Protein AF-A0A850RK07-F1 (afdb_monomer_lite)

Radius of gyration: 17.64 Å; chains: 1; bounding box: 39×20×50 Å

Organism: NCBI:txid504901

InterPro domains:
  IPR001959 Probable transposase, IS891/IS1136/IS1341 [PF01385] (1-90)

pLDDT: mean 90.67, std 5.98, range [64.75, 97.75]

Secondary structure (DSSP, 8-state):
-EE-TTS-EEPPPHHHHHHHHHHHHHHHHHHTSPTT-HHHHHHHHHHHHHHHHHHHHHHHHHHHHHHHHHHH-S--------HHHHHHSTTTHHHHHHHT--

Sequence (102 aa):
LATLSSGEVIPANPALKKNLKRLKRRQRNLSRKMKGSRRRAKAKLRVARLHQRIRNQRQAVLHELSDQLTRTYQVITLEDLNVTGMTKNRRLARAVSDAGFG

Foldseek 3Di:
DDQDPVRDDDDFDPVLVVLVVVLVVLVVVLVPDDPPDPVNVVSVVVNVVSVVVSVVSLVVVVVVVVVVCVVPDPDDDDDDDPLVVQCPPPVRVVVSVSNPVD

Structure (mmCIF, N/CA/C/O backbone):
data_AF-A0A850RK07-F1
#
_entry.id   AF-A0A850RK07-F1
#
loop_
_atom_site.group_PDB
_atom_site.id
_atom_site.type_symbol
_atom_site.label_atom_id
_atom_site.label_alt_id
_atom_site.label_comp_id
_atom_site.label_asym_id
_atom_site.label_entity_id
_atom_site.label_seq_id
_atom_site.pdbx_PDB_ins_code
_atom_site.Cartn_x
_atom_site.Cartn_y
_atom_site.Cartn_z
_atom_site.occupancy
_atom_site.B_iso_or_equiv
_atom_site.auth_seq_id
_atom_site.auth_comp_id
_atom_site.auth_asym_id
_atom_site.auth_atom_id
_atom_site.pdbx_PDB_model_num
ATOM 1 N N . LEU A 1 1 ? -5.707 3.550 11.670 1.00 79.06 1 LEU A N 1
ATOM 2 C CA . LEU A 1 1 ? -5.754 2.113 11.340 1.00 79.06 1 LEU A CA 1
ATOM 3 C C . LEU A 1 1 ? -6.952 1.519 12.052 1.00 79.06 1 LEU A C 1
ATOM 5 O O . LEU A 1 1 ? -7.813 1.016 11.354 1.00 79.06 1 LEU A O 1
ATOM 9 N N . ALA A 1 2 ? -7.089 1.744 13.360 1.00 82.81 2 ALA A N 1
ATOM 10 C CA . ALA A 1 2 ? -8.357 1.610 14.078 1.00 82.81 2 ALA A CA 1
ATOM 11 C C . ALA A 1 2 ? -8.597 2.837 14.974 1.00 82.81 2 ALA A C 1
ATOM 13 O O . ALA A 1 2 ? -7.637 3.532 15.316 1.00 82.81 2 ALA A O 1
ATOM 14 N N . THR A 1 3 ? -9.856 3.087 15.321 1.00 85.62 3 THR A N 1
ATOM 15 C CA . THR A 1 3 ? -10.252 3.999 16.399 1.00 85.62 3 THR A CA 1
ATOM 16 C C . THR A 1 3 ? -11.076 3.178 17.378 1.00 85.62 3 THR A C 1
ATOM 18 O O . THR A 1 3 ? -11.999 2.487 16.952 1.00 85.62 3 THR A O 1
ATOM 21 N N . LEU A 1 4 ? -10.707 3.194 18.654 1.00 88.19 4 LEU A N 1
ATOM 22 C CA . LEU A 1 4 ? -11.375 2.416 19.694 1.00 88.19 4 LEU A CA 1
ATOM 23 C C . LEU A 1 4 ? -12.485 3.238 20.353 1.00 88.19 4 LEU A C 1
ATOM 25 O O . LEU A 1 4 ? -12.465 4.468 20.313 1.00 88.19 4 LEU A O 1
ATOM 29 N N . SER A 1 5 ? -13.427 2.562 21.013 1.00 85.56 5 SER A N 1
ATOM 30 C CA . SER A 1 5 ? -14.491 3.213 21.795 1.00 85.56 5 SER A CA 1
ATOM 31 C C . SER A 1 5 ? -13.952 4.073 22.945 1.00 85.56 5 SER A C 1
ATOM 33 O O . SER A 1 5 ? -14.625 4.998 23.385 1.00 85.56 5 SER A O 1
ATOM 35 N N . SER A 1 6 ? -12.715 3.824 23.388 1.00 86.56 6 SER A N 1
ATOM 36 C CA . SER A 1 6 ? -11.975 4.661 24.340 1.00 86.56 6 SER A CA 1
ATOM 37 C C . SER A 1 6 ? -11.527 6.015 23.768 1.00 86.56 6 SER A C 1
ATOM 39 O O . SER A 1 6 ? -10.993 6.840 24.505 1.00 86.56 6 SER A O 1
ATOM 41 N N . GLY A 1 7 ? -11.693 6.245 22.462 1.00 86.88 7 GLY A N 1
ATOM 42 C CA . GLY A 1 7 ? -11.180 7.418 21.751 1.00 86.88 7 GLY A CA 1
ATOM 43 C C . GLY A 1 7 ? -9.726 7.280 21.285 1.00 86.88 7 GLY A C 1
ATOM 44 O O . GLY A 1 7 ? -9.209 8.175 20.615 1.00 86.88 7 GLY A O 1
ATOM 45 N N . GLU A 1 8 ? -9.056 6.165 21.591 1.00 88.06 8 GLU A N 1
ATOM 46 C CA . GLU A 1 8 ? -7.693 5.908 21.128 1.00 88.06 8 GLU A CA 1
ATOM 47 C C . GLU A 1 8 ? -7.655 5.697 19.608 1.00 88.06 8 GLU A C 1
ATOM 49 O O . GLU A 1 8 ? -8.397 4.887 19.048 1.00 88.06 8 GLU A O 1
ATOM 54 N N . VAL A 1 9 ? -6.748 6.408 18.931 1.00 87.94 9 VAL A N 1
ATOM 55 C CA . VAL A 1 9 ? -6.520 6.273 17.489 1.00 87.94 9 VAL A CA 1
ATOM 56 C C . VAL A 1 9 ? -5.211 5.539 17.254 1.00 87.94 9 VAL A C 1
ATOM 58 O O . VAL A 1 9 ? -4.129 6.085 17.462 1.00 87.94 9 VAL A O 1
ATOM 61 N N . ILE A 1 10 ? -5.300 4.330 16.711 1.00 84.62 10 ILE A N 1
ATOM 62 C CA . ILE A 1 10 ? -4.132 3.532 16.344 1.00 84.62 10 ILE A CA 1
ATOM 63 C C . ILE A 1 10 ? -3.664 3.983 14.956 1.00 84.62 10 ILE A C 1
ATOM 65 O O . ILE A 1 10 ? -4.378 3.772 13.965 1.00 84.62 10 ILE A O 1
ATOM 69 N N . PRO A 1 11 ? -2.490 4.625 14.819 1.00 80.19 11 PRO A N 1
ATOM 70 C CA . PRO A 1 11 ? -2.066 5.216 13.558 1.00 80.19 11 PRO A CA 1
ATOM 71 C C . PRO A 1 11 ? -1.639 4.155 12.539 1.00 80.19 11 PRO A C 1
ATOM 73 O O . PRO A 1 11 ? -1.271 3.031 12.864 1.00 80.19 11 PRO A O 1
ATOM 76 N N . ALA A 1 12 ? -1.658 4.524 11.258 1.0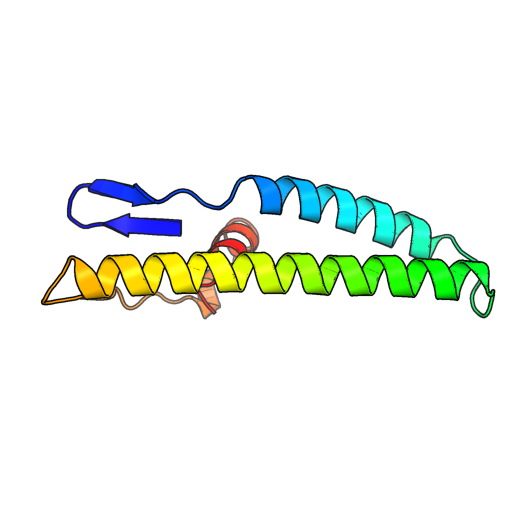0 74.94 12 ALA A N 1
ATOM 77 C CA . ALA A 1 12 ? -1.098 3.666 10.220 1.00 74.94 12 ALA A CA 1
ATOM 78 C C . ALA A 1 12 ? 0.434 3.743 10.184 1.00 74.94 12 ALA A C 1
ATOM 80 O O . ALA A 1 12 ? 1.016 4.807 10.396 1.00 74.94 12 ALA A O 1
ATOM 81 N N . ASN A 1 13 ? 1.092 2.634 9.834 1.00 78.31 13 ASN A N 1
ATOM 82 C CA . ASN A 1 13 ? 2.552 2.563 9.822 1.00 78.31 13 ASN A CA 1
ATOM 83 C C . ASN A 1 13 ? 3.171 3.605 8.851 1.00 78.31 13 ASN A C 1
ATOM 85 O O . ASN A 1 13 ? 3.000 3.496 7.627 1.00 78.31 13 ASN A O 1
ATOM 89 N N . PRO A 1 14 ? 3.959 4.584 9.343 1.00 75.50 14 PRO A N 1
ATOM 90 C CA . PRO A 1 14 ? 4.493 5.673 8.520 1.00 75.50 14 PRO A CA 1
ATOM 91 C C . PRO A 1 14 ? 5.459 5.192 7.424 1.00 75.50 14 PRO A C 1
ATOM 93 O O . PRO A 1 14 ? 5.592 5.829 6.367 1.00 75.50 14 PRO A O 1
ATOM 96 N N . ALA A 1 15 ? 6.107 4.036 7.60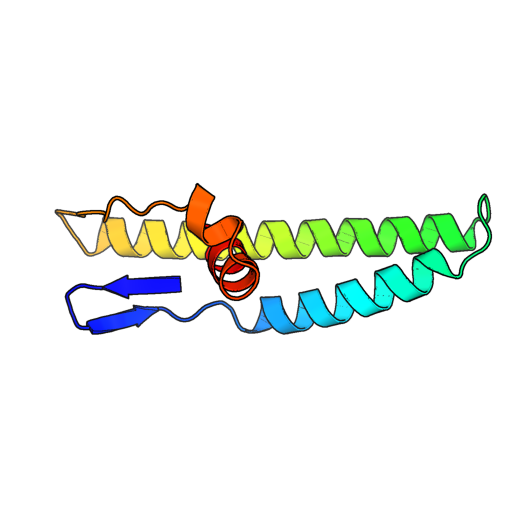7 1.00 83.44 15 ALA A N 1
ATOM 97 C CA . ALA A 1 15 ? 7.008 3.474 6.606 1.00 83.44 15 ALA A CA 1
ATOM 98 C C . ALA A 1 15 ? 6.273 2.975 5.343 1.00 83.44 15 ALA A C 1
ATOM 100 O O . ALA A 1 15 ? 6.879 2.966 4.261 1.00 83.44 15 ALA A O 1
ATOM 101 N N . LEU A 1 16 ? 4.966 2.687 5.416 1.00 86.56 16 LEU A N 1
ATOM 102 C CA . LEU A 1 16 ? 4.147 2.356 4.245 1.00 86.56 16 LEU A CA 1
ATOM 103 C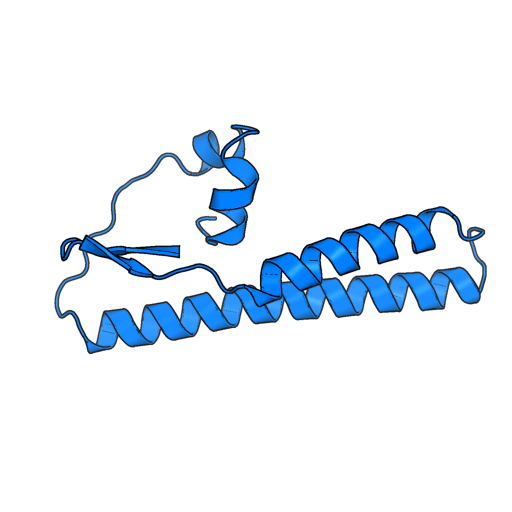 C . LEU A 1 16 ? 4.136 3.513 3.232 1.00 86.56 16 LEU A C 1
ATOM 105 O O . LEU A 1 16 ? 4.440 3.316 2.051 1.00 86.56 16 LEU A O 1
ATOM 109 N N . LYS A 1 17 ? 3.912 4.752 3.691 1.00 87.00 17 LYS A N 1
ATOM 110 C CA . LYS A 1 17 ? 3.895 5.958 2.837 1.00 87.00 17 LYS A CA 1
ATOM 111 C C . LYS A 1 17 ? 5.230 6.163 2.112 1.00 87.00 17 LYS A C 1
ATOM 113 O O . LYS A 1 17 ? 5.261 6.497 0.922 1.00 87.00 17 LYS A O 1
ATOM 118 N N . LYS A 1 18 ? 6.353 5.918 2.799 1.00 91.12 18 LYS A N 1
ATOM 119 C CA . LYS A 1 18 ? 7.706 5.985 2.214 1.00 91.12 18 LYS A CA 1
ATOM 120 C C . LYS A 1 18 ? 7.902 4.917 1.134 1.00 91.12 18 LYS A C 1
ATOM 122 O O . LYS A 1 18 ? 8.421 5.220 0.055 1.00 91.12 18 LYS A O 1
ATOM 127 N N . ASN A 1 19 ? 7.454 3.688 1.386 1.00 92.69 19 ASN A N 1
ATOM 128 C CA . ASN A 1 19 ? 7.549 2.586 0.430 1.00 92.69 19 ASN A CA 1
ATOM 129 C C . ASN A 1 19 ? 6.650 2.794 -0.798 1.00 92.69 19 ASN A C 1
ATOM 131 O O . ASN A 1 19 ? 7.110 2.564 -1.916 1.00 92.69 19 ASN A O 1
ATOM 135 N N . LEU A 1 20 ? 5.447 3.349 -0.639 1.00 91.75 20 LEU A N 1
ATOM 136 C CA . LEU A 1 20 ? 4.569 3.719 -1.757 1.00 91.75 20 LEU A CA 1
ATOM 137 C C . LEU A 1 20 ? 5.187 4.807 -2.652 1.00 91.75 20 LEU A C 1
ATOM 139 O O . LEU A 1 20 ? 5.169 4.693 -3.881 1.00 91.75 20 LEU A O 1
ATOM 143 N N . LYS A 1 21 ? 5.818 5.837 -2.065 1.00 94.25 21 LYS A N 1
ATOM 144 C CA . LYS A 1 21 ? 6.574 6.846 -2.836 1.00 94.25 21 LYS A CA 1
ATOM 145 C C . LYS A 1 21 ? 7.710 6.199 -3.639 1.00 94.25 21 LYS A C 1
ATOM 147 O O . LYS A 1 21 ? 7.892 6.509 -4.820 1.00 94.25 21 LYS A O 1
ATOM 152 N N . ARG A 1 22 ? 8.459 5.274 -3.025 1.00 95.94 22 ARG A N 1
ATOM 153 C CA . ARG A 1 22 ? 9.520 4.503 -3.700 1.00 95.94 22 ARG A CA 1
ATOM 154 C C . ARG A 1 22 ? 8.956 3.630 -4.821 1.00 95.94 22 ARG A C 1
ATOM 156 O O . ARG A 1 22 ? 9.555 3.577 -5.894 1.00 95.94 22 ARG A O 1
ATOM 163 N N . LEU A 1 23 ? 7.800 3.003 -4.607 1.00 96.38 23 LEU A N 1
ATOM 164 C CA . LEU A 1 23 ? 7.131 2.159 -5.592 1.00 96.38 23 LEU A CA 1
ATOM 165 C C . LEU A 1 23 ? 6.756 2.958 -6.837 1.00 96.38 23 LEU A C 1
ATOM 167 O O . LEU A 1 23 ? 7.138 2.568 -7.939 1.00 96.38 23 LEU A O 1
ATOM 171 N N . LYS A 1 24 ? 6.138 4.134 -6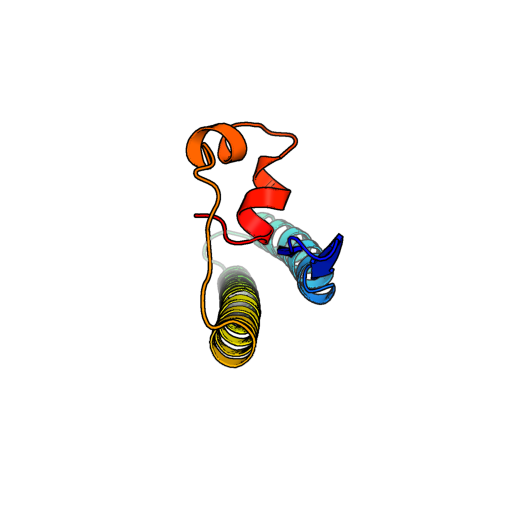.661 1.00 96.44 24 LYS A N 1
ATOM 172 C CA . LYS A 1 24 ? 5.810 5.050 -7.765 1.00 96.44 24 LYS A CA 1
ATOM 173 C C . LYS A 1 24 ? 7.046 5.407 -8.596 1.00 96.44 24 LYS A C 1
ATOM 175 O O . LYS A 1 24 ? 7.009 5.370 -9.824 1.00 96.44 24 LYS A O 1
ATOM 180 N N . ARG A 1 25 ? 8.172 5.719 -7.941 1.00 97.62 25 ARG A N 1
ATOM 181 C CA . ARG A 1 25 ? 9.444 6.023 -8.627 1.00 97.62 25 ARG A CA 1
ATOM 182 C C . ARG A 1 25 ? 9.987 4.812 -9.394 1.00 97.62 25 ARG A C 1
ATOM 184 O O . ARG A 1 25 ? 10.399 4.961 -10.543 1.00 97.62 25 ARG A O 1
ATOM 191 N N . ARG A 1 26 ? 9.964 3.616 -8.795 1.00 97.00 26 ARG A N 1
ATOM 192 C CA . ARG A 1 26 ? 10.448 2.381 -9.438 1.00 97.00 26 ARG A CA 1
ATOM 193 C C . ARG A 1 26 ? 9.575 1.949 -10.614 1.00 97.00 26 ARG A C 1
ATOM 195 O O . ARG A 1 26 ? 10.129 1.544 -11.630 1.00 97.00 26 ARG A O 1
ATOM 202 N N . GLN A 1 27 ? 8.254 2.096 -10.522 1.00 97.12 27 GLN A N 1
ATOM 203 C CA . GLN A 1 27 ? 7.350 1.829 -11.643 1.00 97.12 27 GLN A CA 1
ATOM 204 C C . GLN A 1 27 ? 7.599 2.784 -12.819 1.00 97.12 27 GLN A C 1
ATOM 206 O O . GLN A 1 27 ? 7.741 2.319 -13.946 1.00 97.12 27 GLN A O 1
ATOM 211 N N . ARG A 1 28 ? 7.774 4.092 -12.569 1.00 97.75 28 ARG A N 1
ATOM 212 C CA . ARG A 1 28 ? 8.172 5.060 -13.616 1.00 97.75 28 ARG A CA 1
ATOM 213 C C . ARG A 1 28 ? 9.524 4.725 -14.250 1.00 97.75 28 ARG A C 1
ATOM 215 O O . ARG A 1 28 ? 9.730 4.935 -15.438 1.00 97.75 28 ARG A O 1
ATOM 222 N N . ASN A 1 29 ? 10.479 4.237 -13.459 1.00 96.69 29 ASN A N 1
ATOM 223 C CA . ASN A 1 29 ? 11.774 3.804 -13.984 1.00 96.69 29 ASN A CA 1
ATOM 224 C C . ASN A 1 29 ? 11.635 2.538 -14.848 1.00 96.69 29 ASN A C 1
ATOM 226 O O . ASN A 1 29 ? 12.286 2.439 -15.881 1.00 96.69 29 ASN A O 1
ATOM 230 N N . LEU A 1 30 ? 10.781 1.592 -14.445 1.00 97.25 30 LEU A N 1
ATOM 231 C CA . LEU A 1 30 ? 10.487 0.375 -15.201 1.00 97.25 30 LEU A CA 1
ATOM 232 C C . LEU A 1 30 ? 9.798 0.680 -16.537 1.00 97.25 30 LEU A C 1
ATOM 234 O O . LEU A 1 30 ? 10.194 0.104 -17.550 1.00 97.25 30 LEU A O 1
ATOM 238 N N . SER A 1 31 ? 8.799 1.570 -16.551 1.00 96.50 31 SER A N 1
ATOM 239 C CA . SER A 1 31 ? 8.025 1.881 -17.760 1.00 96.50 31 SER A CA 1
ATOM 240 C C . SER A 1 31 ? 8.897 2.455 -18.877 1.00 96.50 31 SER A C 1
ATOM 242 O O . SER A 1 31 ? 8.716 2.081 -20.031 1.00 96.50 31 SER A O 1
ATOM 244 N N . ARG A 1 32 ? 9.901 3.266 -18.521 1.00 96.50 32 ARG A N 1
ATOM 245 C CA . ARG A 1 32 ? 10.856 3.886 -19.455 1.00 96.50 32 ARG A CA 1
ATOM 246 C C . ARG A 1 32 ? 11.931 2.942 -20.005 1.00 96.50 32 ARG A C 1
ATOM 248 O O . ARG A 1 32 ? 12.717 3.353 -20.847 1.00 96.50 32 ARG A O 1
ATOM 255 N N . LYS A 1 33 ? 12.041 1.702 -19.516 1.00 95.94 33 LYS A N 1
ATOM 256 C CA . LYS A 1 33 ? 13.064 0.757 -20.001 1.00 95.94 33 LYS A CA 1
ATOM 257 C C . LYS A 1 33 ? 12.589 -0.002 -21.230 1.00 95.94 33 LYS A C 1
ATOM 259 O O . LYS A 1 33 ? 11.461 -0.486 -21.244 1.00 95.94 33 LYS A O 1
ATOM 264 N N . MET A 1 34 ? 13.490 -0.229 -22.183 1.00 96.88 34 MET A N 1
ATOM 265 C CA . MET A 1 34 ? 13.232 -1.040 -23.377 1.00 96.88 34 MET A CA 1
ATOM 266 C C . MET A 1 34 ? 12.681 -2.428 -23.018 1.00 96.88 34 MET A C 1
ATOM 268 O O . MET A 1 34 ? 13.245 -3.124 -22.159 1.00 96.88 34 MET A O 1
ATOM 272 N N . LYS A 1 35 ? 11.566 -2.817 -23.654 1.00 94.62 35 LYS A N 1
ATOM 273 C CA . LYS A 1 35 ? 10.963 -4.156 -23.531 1.00 94.62 35 LYS A CA 1
ATOM 274 C C . LYS A 1 35 ? 11.991 -5.233 -23.929 1.00 94.62 35 LYS A C 1
ATOM 276 O O . LYS A 1 35 ? 12.892 -4.961 -24.707 1.00 94.62 35 LYS A O 1
ATOM 281 N N . GLY A 1 36 ? 11.947 -6.405 -23.294 1.00 93.81 36 GLY A N 1
ATOM 282 C CA . GLY A 1 36 ? 12.911 -7.497 -23.532 1.00 93.81 36 GLY A CA 1
ATOM 283 C C . GLY A 1 36 ? 14.329 -7.297 -22.967 1.00 93.81 36 GLY A C 1
ATOM 284 O O . GLY A 1 36 ? 15.034 -8.269 -22.724 1.00 93.81 36 GLY A O 1
ATOM 285 N N . SER A 1 37 ? 14.759 -6.067 -22.663 1.00 96.94 37 SER A N 1
ATOM 286 C CA . SER A 1 37 ? 16.128 -5.836 -22.178 1.00 96.94 37 SER A CA 1
ATOM 287 C C . SER A 1 37 ? 16.412 -6.454 -20.796 1.00 96.94 37 SER A C 1
ATOM 289 O O . SER A 1 37 ? 15.601 -6.366 -19.865 1.00 96.94 37 SER A O 1
ATOM 291 N N . ARG A 1 38 ? 17.645 -6.950 -20.592 1.00 97.06 38 ARG A N 1
ATOM 292 C CA . ARG A 1 38 ? 18.143 -7.418 -19.277 1.00 97.06 38 ARG A CA 1
ATOM 293 C C . ARG A 1 38 ? 17.980 -6.352 -18.180 1.00 97.06 38 ARG A C 1
ATOM 295 O O . ARG A 1 38 ? 17.653 -6.654 -17.031 1.00 97.06 38 ARG A O 1
ATOM 302 N N . ARG A 1 39 ? 18.149 -5.068 -18.529 1.00 95.94 39 ARG A N 1
ATOM 303 C CA . ARG A 1 39 ? 17.954 -3.932 -17.606 1.00 95.94 39 ARG A CA 1
ATOM 304 C C . ARG A 1 39 ? 16.493 -3.797 -17.160 1.00 95.94 39 ARG A C 1
ATOM 306 O O . ARG A 1 39 ? 16.256 -3.455 -15.996 1.00 95.94 39 ARG A O 1
ATOM 313 N N . ARG A 1 40 ? 15.519 -4.056 -18.044 1.00 97.25 40 ARG A N 1
ATOM 314 C CA . ARG A 1 40 ? 14.086 -4.063 -17.704 1.00 97.25 40 ARG A CA 1
ATOM 315 C C . ARG A 1 40 ? 13.740 -5.235 -16.793 1.00 97.25 40 ARG A C 1
ATOM 317 O O . ARG A 1 40 ? 13.063 -5.007 -15.794 1.00 97.25 40 ARG A O 1
ATOM 324 N N . ALA A 1 41 ? 14.271 -6.431 -17.053 1.00 97.50 41 ALA A N 1
ATOM 325 C CA . ALA A 1 41 ? 14.090 -7.591 -16.173 1.00 97.50 41 ALA A CA 1
ATOM 326 C C . ALA A 1 41 ? 14.562 -7.297 -14.733 1.00 97.50 41 ALA A C 1
ATOM 328 O O . ALA A 1 41 ? 13.791 -7.432 -13.780 1.00 97.50 41 ALA A O 1
ATOM 329 N N . LYS A 1 42 ? 15.772 -6.734 -14.571 1.00 97.19 42 LYS A N 1
ATOM 330 C CA . LYS A 1 42 ? 16.291 -6.288 -13.260 1.00 97.19 42 LYS A CA 1
ATOM 331 C C . LYS A 1 42 ? 15.412 -5.220 -12.590 1.00 97.19 42 LYS A C 1
ATOM 333 O O . LYS A 1 42 ? 15.351 -5.137 -11.363 1.00 97.19 42 LYS A O 1
ATOM 338 N N . ALA A 1 43 ? 14.766 -4.341 -13.357 1.00 97.19 43 ALA A N 1
ATOM 339 C CA . ALA A 1 43 ? 13.849 -3.340 -12.806 1.00 97.19 43 ALA A CA 1
ATOM 340 C C . ALA A 1 43 ? 12.506 -3.951 -12.376 1.00 97.19 43 ALA A C 1
ATOM 342 O O . ALA A 1 43 ? 12.007 -3.596 -11.308 1.00 97.19 43 ALA A O 1
ATOM 343 N N . LYS A 1 44 ? 11.967 -4.904 -13.149 1.00 97.62 44 LYS A N 1
ATOM 344 C CA . LYS A 1 44 ? 10.737 -5.641 -12.820 1.00 97.62 44 LYS A CA 1
ATOM 345 C C . LYS A 1 44 ? 10.898 -6.378 -11.491 1.00 97.62 44 LYS A C 1
ATOM 347 O O . LYS A 1 44 ? 10.064 -6.218 -10.606 1.00 97.62 44 LYS A O 1
ATOM 352 N N . LEU A 1 45 ? 12.030 -7.057 -11.294 1.00 97.75 45 LEU A N 1
ATOM 353 C CA . LEU A 1 45 ? 12.349 -7.732 -10.032 1.00 97.75 45 LEU A CA 1
ATOM 354 C C . LEU A 1 45 ? 12.404 -6.760 -8.839 1.00 97.75 45 LEU A C 1
ATOM 356 O O . LEU A 1 45 ? 11.871 -7.044 -7.769 1.00 97.75 45 LEU A O 1
ATOM 360 N N . ARG A 1 46 ? 13.000 -5.572 -9.016 1.00 97.06 46 ARG A N 1
ATOM 361 C CA . ARG A 1 46 ? 13.047 -4.531 -7.970 1.00 97.06 46 ARG A CA 1
ATOM 362 C C . ARG A 1 46 ? 11.671 -3.967 -7.608 1.00 97.06 46 ARG A C 1
ATOM 364 O O . ARG A 1 46 ? 11.493 -3.520 -6.471 1.00 97.06 46 ARG A O 1
ATOM 371 N N . VAL A 1 47 ? 10.738 -3.934 -8.559 1.00 97.75 47 VAL A N 1
ATOM 372 C CA . VAL A 1 47 ? 9.337 -3.562 -8.321 1.00 97.75 47 VAL A CA 1
ATOM 373 C C . VAL A 1 47 ? 8.626 -4.684 -7.564 1.00 97.75 47 VAL A C 1
ATOM 375 O O . VAL A 1 47 ? 8.061 -4.411 -6.510 1.00 97.75 47 VAL A O 1
ATOM 378 N N . ALA A 1 48 ? 8.746 -5.935 -8.018 1.00 97.62 48 ALA A N 1
ATOM 379 C CA . ALA A 1 48 ? 8.139 -7.100 -7.367 1.00 97.62 48 ALA A CA 1
ATOM 380 C C . ALA A 1 48 ? 8.575 -7.249 -5.899 1.00 97.62 48 ALA A C 1
ATOM 382 O O . ALA A 1 48 ? 7.734 -7.323 -5.007 1.00 97.62 48 ALA A O 1
ATOM 383 N N . ARG A 1 49 ? 9.882 -7.158 -5.615 1.00 97.69 49 ARG A N 1
ATOM 384 C CA . ARG A 1 49 ? 10.410 -7.189 -4.237 1.00 97.69 49 ARG A CA 1
ATOM 385 C C . ARG A 1 49 ? 9.834 -6.081 -3.352 1.00 97.69 49 ARG A C 1
ATOM 387 O O . ARG A 1 49 ? 9.632 -6.281 -2.159 1.00 97.69 49 ARG A O 1
ATOM 394 N N . LEU A 1 50 ? 9.587 -4.897 -3.916 1.00 96.56 50 LEU A N 1
ATOM 395 C CA . LEU A 1 50 ? 8.999 -3.796 -3.154 1.00 96.56 50 LEU A CA 1
ATOM 396 C C . LEU A 1 50 ? 7.502 -4.007 -2.904 1.00 96.56 50 LEU A C 1
ATOM 398 O O . LEU A 1 50 ? 7.044 -3.678 -1.815 1.00 96.56 50 LEU A O 1
ATOM 402 N N . HIS A 1 51 ? 6.767 -4.577 -3.863 1.00 95.44 51 HIS A N 1
ATOM 403 C CA . HIS A 1 51 ? 5.386 -5.011 -3.635 1.00 95.44 51 HIS A CA 1
ATOM 404 C C . HIS A 1 51 ? 5.311 -6.038 -2.504 1.00 95.44 51 HIS A C 1
ATOM 406 O O . HIS A 1 51 ? 4.524 -5.841 -1.583 1.00 95.44 51 HIS A O 1
ATOM 412 N N . GLN A 1 52 ? 6.180 -7.056 -2.514 1.00 95.75 52 GLN A N 1
ATOM 413 C CA . GLN A 1 52 ? 6.233 -8.049 -1.438 1.00 95.75 52 GLN A CA 1
ATOM 414 C C . GLN A 1 52 ? 6.488 -7.393 -0.078 1.00 95.75 52 GLN A C 1
ATOM 416 O O . GLN A 1 52 ? 5.775 -7.656 0.883 1.00 95.75 52 GLN A O 1
ATOM 421 N N . ARG A 1 53 ? 7.459 -6.474 -0.001 1.00 94.06 53 ARG A N 1
ATOM 422 C CA . ARG A 1 53 ? 7.758 -5.757 1.246 1.00 94.06 53 ARG A CA 1
ATOM 423 C C . ARG A 1 53 ? 6.568 -4.938 1.752 1.00 94.06 53 ARG A C 1
ATOM 425 O O . ARG A 1 53 ? 6.328 -4.913 2.951 1.00 94.06 53 ARG A O 1
ATOM 432 N N . ILE A 1 54 ? 5.839 -4.269 0.856 1.00 92.00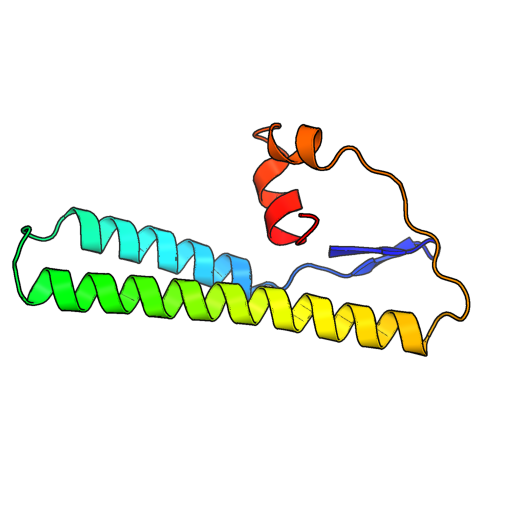 54 ILE A N 1
ATOM 433 C CA . ILE A 1 54 ? 4.634 -3.504 1.210 1.00 92.00 54 ILE A CA 1
ATOM 434 C C . ILE A 1 54 ? 3.535 -4.434 1.731 1.00 92.00 54 ILE A C 1
ATOM 436 O O . ILE A 1 54 ? 2.929 -4.123 2.751 1.00 92.00 54 ILE A O 1
ATOM 440 N N . ARG A 1 55 ? 3.305 -5.574 1.067 1.00 90.88 55 ARG A N 1
ATOM 441 C CA . ARG A 1 55 ? 2.327 -6.579 1.503 1.00 90.88 55 ARG A CA 1
ATOM 442 C C . ARG A 1 55 ? 2.661 -7.106 2.898 1.00 90.88 55 ARG A C 1
ATOM 444 O O . ARG A 1 55 ? 1.815 -7.021 3.779 1.00 90.88 55 ARG A O 1
ATOM 451 N N . ASN A 1 56 ? 3.897 -7.560 3.111 1.00 91.44 56 ASN A N 1
ATOM 452 C CA . ASN A 1 56 ? 4.339 -8.083 4.407 1.00 91.44 56 ASN A CA 1
ATOM 453 C C . ASN A 1 56 ? 4.200 -7.030 5.511 1.00 91.44 56 ASN A C 1
ATOM 455 O O . ASN A 1 56 ? 3.774 -7.344 6.612 1.00 91.44 56 ASN A O 1
ATOM 459 N N . GLN A 1 57 ? 4.521 -5.768 5.211 1.00 88.94 57 GLN A N 1
ATOM 460 C CA . GLN A 1 57 ? 4.385 -4.682 6.175 1.00 88.94 57 GLN A CA 1
ATOM 461 C C . GLN A 1 57 ? 2.924 -4.408 6.554 1.00 88.94 57 GLN A C 1
ATOM 463 O O . GLN A 1 57 ? 2.652 -4.140 7.717 1.00 88.94 57 GLN A O 1
ATOM 468 N N . ARG A 1 58 ? 1.991 -4.466 5.595 1.00 87.75 58 ARG A N 1
ATOM 469 C CA . ARG A 1 58 ? 0.555 -4.334 5.887 1.00 87.75 58 ARG A CA 1
ATOM 470 C C . ARG A 1 58 ? 0.061 -5.492 6.753 1.00 87.75 58 ARG A C 1
ATOM 472 O O . ARG A 1 58 ? -0.601 -5.250 7.750 1.00 87.75 58 ARG A O 1
ATOM 479 N N . GLN A 1 59 ? 0.438 -6.722 6.406 1.00 88.94 59 GLN A N 1
ATOM 480 C CA . GLN A 1 59 ? 0.035 -7.913 7.154 1.00 88.94 59 GLN A CA 1
ATOM 481 C C . GLN A 1 59 ? 0.585 -7.919 8.585 1.00 88.94 59 GLN A C 1
ATOM 483 O O . GLN A 1 59 ? -0.159 -8.215 9.510 1.00 88.94 59 GLN A O 1
ATOM 488 N N . ALA A 1 60 ? 1.855 -7.548 8.773 1.00 89.38 60 ALA A N 1
ATOM 489 C CA . ALA A 1 60 ? 2.471 -7.488 10.097 1.00 89.38 60 ALA A CA 1
ATOM 490 C C . ALA A 1 60 ? 1.707 -6.548 11.039 1.00 89.38 60 ALA A C 1
ATOM 492 O O . ALA A 1 60 ? 1.400 -6.932 12.158 1.00 89.38 60 ALA A O 1
ATOM 493 N N . VAL A 1 61 ? 1.334 -5.360 10.552 1.00 87.06 61 VAL A N 1
ATOM 494 C CA . VAL A 1 61 ? 0.585 -4.380 11.353 1.00 87.06 61 VAL A CA 1
ATOM 495 C C . VAL A 1 61 ? -0.804 -4.899 11.724 1.00 87.06 61 VAL A C 1
ATOM 497 O O . VAL A 1 61 ? -1.244 -4.698 12.848 1.00 87.06 61 VAL A O 1
ATOM 500 N N . LEU A 1 62 ? -1.495 -5.577 10.803 1.00 88.06 62 LEU A N 1
ATOM 501 C CA . LEU A 1 62 ? -2.808 -6.160 11.092 1.00 88.06 62 LEU A CA 1
ATOM 502 C C . LEU A 1 62 ? -2.719 -7.293 12.120 1.00 88.06 62 LEU A C 1
ATOM 504 O O . LEU A 1 62 ? -3.578 -7.382 12.991 1.00 88.06 62 LEU A O 1
ATOM 508 N N . HIS A 1 63 ? -1.694 -8.144 12.036 1.00 91.44 63 HIS A N 1
ATOM 509 C CA . HIS A 1 63 ? -1.479 -9.211 13.015 1.00 91.44 63 HIS A CA 1
ATOM 510 C C . HIS A 1 63 ? -1.111 -8.672 14.392 1.00 91.44 63 HIS A C 1
ATOM 512 O O . HIS A 1 63 ? -1.715 -9.103 15.365 1.00 91.44 63 HIS A O 1
ATOM 518 N N . GLU A 1 64 ? -0.186 -7.717 14.472 1.00 89.88 64 GLU A N 1
ATOM 519 C CA . GLU A 1 64 ? 0.190 -7.068 15.733 1.00 89.88 64 GLU A CA 1
ATOM 520 C C . GLU A 1 64 ? -1.024 -6.400 16.389 1.00 89.88 64 GLU A C 1
ATOM 522 O O . GLU A 1 64 ? -1.287 -6.611 17.569 1.00 89.88 64 GLU A O 1
ATOM 527 N N . LEU A 1 65 ? -1.830 -5.683 15.598 1.00 89.88 65 LEU A N 1
ATOM 528 C CA . LEU A 1 65 ? -3.062 -5.063 16.075 1.00 89.88 65 LEU A CA 1
ATOM 529 C C . LEU A 1 65 ? -4.083 -6.098 16.565 1.00 89.88 65 LEU A C 1
ATOM 531 O O . LEU A 1 65 ? -4.680 -5.922 17.621 1.00 89.88 65 LEU A O 1
ATOM 535 N N . SER A 1 66 ? -4.299 -7.171 15.805 1.00 90.88 66 SER A N 1
ATOM 536 C CA . SER A 1 66 ? -5.270 -8.206 16.179 1.00 90.88 66 SER A CA 1
ATOM 537 C C . SER A 1 66 ? -4.838 -8.940 17.454 1.00 90.88 66 SER A C 1
ATOM 539 O O . SER A 1 66 ? -5.656 -9.145 18.348 1.00 90.88 66 SER A O 1
ATOM 541 N N . ASP A 1 67 ? -3.551 -9.282 17.577 1.00 94.06 67 ASP A N 1
ATOM 542 C CA . ASP A 1 67 ? -2.984 -9.887 18.790 1.00 94.06 67 ASP A CA 1
ATOM 543 C C . ASP A 1 67 ? -3.149 -8.952 19.996 1.00 94.06 67 ASP A C 1
ATOM 545 O O . ASP A 1 67 ? -3.657 -9.376 21.030 1.00 94.06 67 ASP A O 1
ATOM 549 N N . GLN A 1 68 ? -2.840 -7.660 19.845 1.00 92.38 68 GLN A N 1
ATOM 550 C CA . GLN A 1 68 ? -3.058 -6.674 20.904 1.00 92.38 68 GLN A CA 1
ATOM 551 C C . GLN A 1 68 ? -4.533 -6.617 21.335 1.00 92.38 68 GLN A C 1
ATOM 553 O O . GLN A 1 68 ? -4.830 -6.744 22.520 1.00 92.38 68 GLN A O 1
ATOM 558 N N . LEU A 1 69 ? -5.471 -6.463 20.393 1.00 91.38 69 LEU A N 1
ATOM 559 C CA . LEU A 1 69 ? -6.894 -6.314 20.718 1.00 91.38 69 LEU A CA 1
ATOM 560 C C . LEU A 1 69 ? -7.467 -7.552 21.413 1.00 91.38 69 LEU A C 1
ATOM 562 O O . LEU A 1 69 ? -8.168 -7.413 22.411 1.00 91.38 69 LEU A O 1
ATOM 566 N N . THR A 1 70 ? -7.141 -8.747 20.917 1.00 93.81 70 THR A N 1
ATOM 567 C CA . THR A 1 70 ? -7.625 -10.013 21.498 1.00 93.81 70 THR A CA 1
ATOM 568 C C . THR A 1 70 ? -7.069 -10.282 22.895 1.00 93.81 70 THR A C 1
ATOM 570 O O . THR A 1 70 ? -7.743 -10.914 23.703 1.00 93.81 70 THR A O 1
ATOM 573 N N . ARG A 1 71 ? -5.866 -9.785 23.212 1.00 94.56 71 ARG A N 1
ATOM 574 C CA . ARG A 1 71 ? -5.288 -9.885 24.561 1.00 94.56 71 ARG A CA 1
ATOM 575 C C . ARG A 1 71 ? -5.862 -8.864 25.534 1.00 94.56 71 ARG A C 1
ATOM 577 O O . ARG A 1 71 ? -5.927 -9.142 26.727 1.00 94.56 71 ARG A O 1
ATOM 584 N N . THR A 1 72 ? -6.224 -7.677 25.052 1.00 92.56 72 THR A N 1
ATOM 585 C CA . THR A 1 72 ? -6.680 -6.573 25.907 1.00 92.56 72 THR A CA 1
ATOM 586 C C . THR A 1 72 ? -8.182 -6.614 26.178 1.00 92.56 72 THR A C 1
ATOM 588 O O . THR A 1 72 ? -8.605 -6.277 27.282 1.00 92.56 72 THR A O 1
ATOM 591 N N . TYR A 1 73 ? -8.997 -7.024 25.204 1.00 91.12 73 TYR A N 1
ATOM 592 C CA . TYR A 1 73 ? -10.454 -6.935 25.286 1.00 91.12 73 TYR A CA 1
ATOM 593 C C . TYR A 1 73 ? -11.111 -8.315 25.239 1.00 91.12 73 TYR A C 1
ATOM 595 O O . TYR A 1 73 ? -10.878 -9.095 24.322 1.00 91.12 73 TYR A O 1
ATOM 603 N N . GLN A 1 74 ? -11.992 -8.588 26.206 1.00 90.44 74 GLN A N 1
ATOM 604 C CA . GLN A 1 74 ? -12.772 -9.835 26.257 1.00 90.44 74 GLN A CA 1
ATOM 605 C C . GLN A 1 74 ? -13.923 -9.853 25.241 1.00 90.44 74 GLN A C 1
ATOM 607 O O . GLN A 1 74 ? -14.326 -10.914 24.774 1.00 90.44 74 GLN A O 1
ATOM 612 N N . VAL A 1 75 ? -14.452 -8.674 24.900 1.00 91.56 75 VAL A N 1
ATOM 613 C CA . VAL A 1 75 ? -15.531 -8.494 23.925 1.00 91.56 75 VAL A CA 1
ATOM 614 C C . VAL A 1 75 ? -15.073 -7.476 22.890 1.00 91.56 75 VAL A C 1
ATOM 616 O O . VAL A 1 75 ? -14.648 -6.377 23.241 1.00 91.56 75 VAL A O 1
ATOM 619 N N . ILE A 1 76 ? -15.170 -7.845 21.613 1.00 90.44 76 ILE A N 1
ATOM 620 C CA . ILE A 1 76 ? -14.821 -6.991 20.477 1.00 90.44 76 ILE A CA 1
ATOM 621 C C . ILE A 1 76 ? -16.060 -6.865 19.594 1.00 90.44 76 ILE A C 1
ATOM 623 O O . ILE A 1 76 ? -16.542 -7.852 19.043 1.00 90.44 76 ILE A O 1
ATOM 627 N N . THR A 1 77 ? -16.569 -5.644 19.451 1.00 89.69 77 THR A N 1
ATOM 628 C CA . THR A 1 77 ? -17.671 -5.310 18.542 1.00 89.69 77 THR A CA 1
ATOM 629 C C . THR A 1 77 ? -17.122 -4.591 17.318 1.00 89.69 77 THR A C 1
ATOM 631 O O . THR A 1 77 ? -16.325 -3.662 17.456 1.00 89.69 77 THR A O 1
ATOM 634 N N . LEU A 1 78 ? -17.548 -5.005 16.127 1.00 86.88 78 LEU A N 1
ATOM 635 C CA . LEU A 1 78 ? -17.129 -4.411 14.858 1.00 86.88 78 LEU A CA 1
ATOM 636 C C . LEU A 1 78 ? -18.297 -3.653 14.229 1.00 86.88 78 LEU A C 1
ATOM 638 O O . LEU A 1 78 ? -19.432 -4.124 14.260 1.00 86.88 78 LEU A O 1
ATOM 642 N N . GLU A 1 79 ? -18.008 -2.497 13.641 1.00 86.56 79 GLU A N 1
ATOM 643 C CA . GLU A 1 79 ? -18.982 -1.762 12.838 1.00 86.56 79 GLU A CA 1
ATOM 644 C C . GLU A 1 79 ? -19.126 -2.412 11.459 1.00 86.56 79 GLU A C 1
ATOM 646 O O . GLU A 1 79 ? -18.129 -2.674 10.778 1.00 86.56 79 GLU A O 1
ATOM 651 N N . ASP A 1 80 ? -20.368 -2.634 11.029 1.00 89.56 80 ASP A N 1
ATOM 652 C CA . ASP A 1 80 ? -20.657 -3.064 9.663 1.00 89.56 80 ASP A CA 1
ATOM 653 C C . ASP A 1 80 ? -20.577 -1.861 8.715 1.00 89.56 80 ASP A C 1
ATOM 655 O O . ASP A 1 80 ? -21.494 -1.042 8.603 1.00 89.56 80 ASP A O 1
ATOM 659 N N . LEU A 1 81 ? -19.423 -1.711 8.067 1.00 87.94 81 LEU A N 1
ATOM 660 C CA . LEU A 1 81 ? -19.157 -0.634 7.121 1.00 87.94 81 LEU A CA 1
ATOM 661 C C . LEU A 1 81 ? -19.302 -1.134 5.684 1.00 87.94 81 LEU A C 1
ATOM 663 O O . LEU A 1 81 ? -18.783 -2.185 5.312 1.00 87.94 81 LEU A O 1
ATOM 667 N N . ASN A 1 82 ? -19.873 -0.299 4.808 1.00 91.38 82 ASN A N 1
ATOM 668 C CA . ASN A 1 82 ? -19.870 -0.542 3.363 1.00 91.38 82 ASN A CA 1
ATOM 669 C C . ASN A 1 82 ? -18.468 -0.309 2.758 1.00 91.38 82 ASN A C 1
ATOM 671 O O . ASN A 1 82 ? -18.225 0.657 2.022 1.00 91.38 82 ASN A O 1
ATOM 675 N N . VAL A 1 83 ? -17.527 -1.209 3.056 1.00 90.88 83 VAL A N 1
ATOM 676 C CA . VAL A 1 83 ? -16.132 -1.141 2.599 1.00 90.88 83 VAL A CA 1
ATOM 677 C C . VAL A 1 83 ? -16.058 -1.121 1.072 1.00 90.88 83 VAL A C 1
ATOM 679 O O . VAL A 1 83 ? -15.264 -0.377 0.489 1.00 90.88 83 VAL A O 1
ATOM 682 N N . THR A 1 84 ? -16.915 -1.881 0.387 1.00 91.94 84 THR A N 1
ATOM 683 C CA . THR A 1 84 ? -16.976 -1.892 -1.080 1.00 91.94 84 THR A CA 1
ATOM 684 C C . THR A 1 84 ? -17.338 -0.515 -1.647 1.00 91.94 84 THR A C 1
ATOM 686 O O . THR A 1 84 ? -16.752 -0.072 -2.634 1.00 91.94 84 THR A O 1
ATOM 689 N N . GLY A 1 85 ? -18.265 0.209 -1.022 1.00 93.94 85 GLY A N 1
ATOM 690 C CA . GLY A 1 85 ? -18.592 1.587 -1.385 1.00 93.94 85 GLY A CA 1
ATOM 691 C C . GLY A 1 85 ? -17.443 2.551 -1.085 1.00 93.94 85 GLY A C 1
ATOM 692 O O . GLY A 1 85 ? -17.057 3.361 -1.933 1.00 93.94 85 GLY A O 1
ATOM 693 N N . MET A 1 86 ? -16.823 2.425 0.090 1.00 93.12 86 MET A N 1
ATOM 694 C CA . MET A 1 86 ? -15.711 3.288 0.502 1.00 93.12 86 MET A CA 1
ATOM 695 C C . MET A 1 86 ? -14.462 3.104 -0.376 1.00 93.12 86 MET A C 1
ATOM 697 O O . MET A 1 86 ? -13.767 4.076 -0.678 1.00 93.12 86 MET A O 1
ATOM 701 N N . THR A 1 87 ? -14.195 1.881 -0.842 1.00 91.44 87 THR A N 1
ATOM 702 C CA . THR A 1 87 ? -13.095 1.577 -1.775 1.00 91.44 87 THR A CA 1
ATOM 703 C C . THR A 1 87 ? -13.341 2.110 -3.188 1.00 91.44 87 THR A C 1
ATOM 705 O O . THR A 1 87 ? -12.379 2.408 -3.895 1.00 91.44 87 THR A O 1
ATOM 708 N N . LYS A 1 88 ? -14.601 2.315 -3.595 1.00 93.06 88 LYS A N 1
ATOM 709 C CA . LYS A 1 88 ? -14.954 2.993 -4.857 1.00 93.06 88 LYS A CA 1
ATOM 710 C C . LYS A 1 88 ? -14.827 4.518 -4.765 1.00 93.06 88 LYS A C 1
ATOM 712 O O . LYS A 1 88 ? -14.584 5.180 -5.775 1.00 93.06 88 LYS A O 1
ATOM 717 N N . ASN A 1 89 ? -14.937 5.100 -3.570 1.00 94.38 89 ASN A N 1
ATOM 718 C CA . ASN A 1 89 ? -14.777 6.540 -3.377 1.00 94.38 89 ASN A CA 1
ATOM 719 C C . ASN A 1 89 ? -13.304 6.955 -3.513 1.00 94.38 89 ASN A C 1
ATOM 721 O O . ASN A 1 89 ? -12.487 6.698 -2.634 1.00 94.38 89 ASN A O 1
ATOM 725 N N . ARG A 1 90 ? -12.957 7.698 -4.571 1.00 90.81 90 ARG A N 1
ATOM 726 C CA . ARG A 1 90 ? -11.570 8.100 -4.879 1.00 90.81 90 ARG A CA 1
ATOM 727 C C . ARG A 1 90 ? -10.849 8.854 -3.748 1.00 90.81 90 ARG A C 1
ATOM 729 O O . ARG A 1 90 ? -9.619 8.824 -3.705 1.00 90.81 90 ARG A O 1
ATOM 736 N N . ARG A 1 91 ? -11.576 9.545 -2.859 1.00 91.81 91 ARG A N 1
ATOM 737 C CA . ARG A 1 91 ? -11.001 10.264 -1.704 1.00 91.81 91 ARG A CA 1
ATOM 738 C C . ARG A 1 91 ? -10.668 9.318 -0.544 1.00 91.81 91 ARG A C 1
ATOM 740 O O . ARG A 1 91 ? -9.676 9.547 0.141 1.00 91.81 91 ARG A O 1
ATOM 747 N N . LEU A 1 92 ? -11.447 8.250 -0.366 1.00 89.06 92 LEU A N 1
ATOM 748 C CA . LEU A 1 92 ? -11.318 7.298 0.745 1.00 89.06 92 LEU A CA 1
ATOM 749 C C . LEU A 1 92 ? -10.562 6.022 0.366 1.00 89.06 92 LEU A C 1
ATOM 751 O O . LEU A 1 92 ? -9.855 5.462 1.197 1.00 89.06 92 LEU A O 1
ATOM 755 N N . ALA A 1 93 ? -10.631 5.607 -0.898 1.00 90.12 93 ALA A N 1
ATOM 756 C CA . ALA A 1 93 ? -10.155 4.321 -1.397 1.00 90.12 93 ALA A CA 1
ATOM 757 C C . ALA A 1 93 ? -8.742 3.963 -0.937 1.00 90.12 93 ALA A C 1
ATOM 759 O O . ALA A 1 93 ? -8.478 2.843 -0.503 1.00 90.12 93 ALA A O 1
ATOM 760 N N . ARG A 1 94 ? -7.817 4.931 -0.999 1.00 85.44 94 ARG A N 1
ATOM 761 C CA . ARG A 1 94 ? -6.444 4.704 -0.544 1.00 85.44 94 ARG A CA 1
ATOM 762 C C . ARG A 1 94 ? -6.368 4.516 0.967 1.00 85.44 94 ARG A C 1
ATOM 764 O O . ARG A 1 94 ? -5.672 3.606 1.391 1.00 85.44 94 ARG A O 1
ATOM 771 N N . ALA A 1 95 ? -7.022 5.371 1.749 1.00 85.25 95 ALA A N 1
ATOM 772 C CA . ALA A 1 95 ? -6.975 5.285 3.206 1.00 85.25 95 ALA A CA 1
ATOM 773 C C . ALA A 1 95 ? -7.571 3.957 3.693 1.00 85.25 95 ALA A C 1
ATOM 775 O O . ALA A 1 95 ? -6.955 3.279 4.507 1.00 85.25 95 ALA A O 1
ATOM 776 N N . VAL A 1 96 ? -8.695 3.547 3.103 1.00 87.75 96 VAL A N 1
ATOM 777 C CA . VAL A 1 96 ? -9.388 2.281 3.385 1.00 87.75 96 VAL A CA 1
ATOM 778 C C . VAL A 1 96 ? -8.519 1.075 3.010 1.00 87.75 96 VAL A C 1
ATOM 780 O O . VAL A 1 96 ? -8.330 0.168 3.814 1.00 87.75 96 VAL A O 1
ATOM 783 N N . SER A 1 97 ? -7.900 1.088 1.823 1.00 85.00 97 SER A N 1
ATOM 784 C CA . SER A 1 97 ? -6.997 0.008 1.394 1.00 85.00 97 SER A CA 1
ATOM 785 C C . SER A 1 97 ? -5.692 -0.043 2.198 1.00 85.00 97 SER A C 1
ATOM 787 O O . SER A 1 97 ? -5.154 -1.121 2.441 1.00 85.00 97 SER A O 1
ATOM 789 N N . ASP A 1 98 ? -5.150 1.108 2.605 1.00 82.69 98 ASP A N 1
ATOM 790 C CA . ASP A 1 98 ? -3.960 1.167 3.460 1.00 82.69 98 ASP A CA 1
ATOM 791 C C . ASP A 1 98 ? -4.269 0.711 4.897 1.00 82.69 98 ASP A C 1
ATOM 793 O O . ASP A 1 98 ? -3.373 0.180 5.551 1.00 82.69 98 ASP A O 1
ATOM 797 N N . ALA A 1 99 ? -5.513 0.880 5.362 1.00 82.06 99 ALA A N 1
ATOM 798 C CA . ALA A 1 99 ? -6.004 0.360 6.637 1.00 82.06 99 ALA A CA 1
ATOM 799 C C . ALA A 1 99 ? -6.355 -1.138 6.600 1.00 82.06 99 ALA A C 1
ATOM 801 O O . ALA A 1 99 ? -6.524 -1.734 7.655 1.00 82.06 99 ALA A O 1
ATOM 802 N N . GLY A 1 100 ? -6.417 -1.754 5.414 1.00 79.62 100 GLY A N 1
ATOM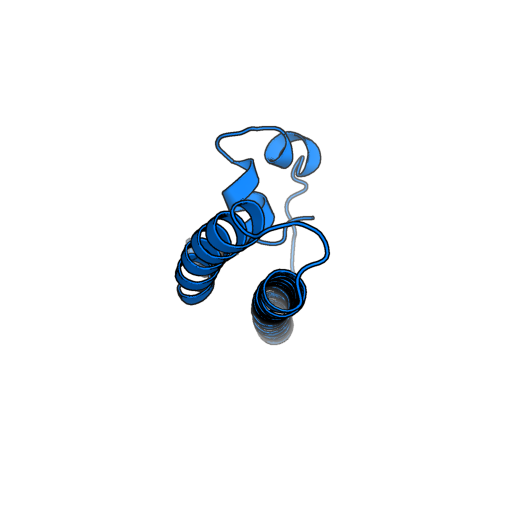 803 C CA . GLY A 1 100 ? -6.646 -3.194 5.269 1.00 79.62 100 GLY A CA 1
ATOM 804 C C . GLY A 1 100 ? -8.093 -3.631 5.497 1.00 79.62 100 GLY A C 1
ATOM 805 O O . GLY A 1 100 ? -8.307 -4.746 5.947 1.00 79.62 100 GLY A O 1
ATOM 806 N N . PHE A 1 101 ? -9.074 -2.770 5.202 1.00 80.69 101 PHE A N 1
ATOM 807 C CA . PHE A 1 101 ? -10.498 -3.071 5.426 1.00 80.69 101 PHE A CA 1
ATOM 808 C C . PHE A 1 101 ? -11.080 -4.116 4.450 1.00 80.69 101 PHE A C 1
ATOM 810 O O . PHE A 1 101 ? -12.216 -4.539 4.632 1.00 80.69 101 PHE A O 1
ATOM 817 N N . GLY A 1 102 ? -10.336 -4.523 3.416 1.00 64.75 102 GLY A N 1
ATOM 818 C CA . GLY A 1 102 ? -10.750 -5.517 2.422 1.00 64.75 102 GLY A CA 1
ATOM 819 C C . GLY A 1 102 ? -9.586 -6.069 1.615 1.00 64.75 102 GLY A C 1
ATOM 820 O O . GLY A 1 102 ? -8.496 -5.442 1.631 1.00 64.75 102 GLY A O 1
#